Protein AF-A0A0F4GD85-F1 (afdb_monomer)

Foldseek 3Di:
DCVVCVNVPFFAAPPPPNGAALQGFSVRDDLVLLLVLLVVCQPPPPPLPRHPVQSVVQVVVHSNSSSVSQSPPVSSVCSVVCQCVPQDDVVLVVLVVVLDPVSVQCCVCVRVNHHDDPVNVVVSVVVVVVVPD

Structure (mmCIF, N/CA/C/O backbone):
data_AF-A0A0F4GD85-F1
#
_entry.id   AF-A0A0F4GD85-F1
#
loop_
_atom_site.group_PDB
_atom_site.id
_atom_site.type_symbol
_atom_site.label_atom_id
_atom_site.label_alt_id
_atom_site.label_comp_id
_atom_site.label_asym_id
_atom_site.label_entity_id
_atom_site.label_seq_id
_atom_site.pdbx_PDB_ins_code
_atom_site.Cartn_x
_atom_site.Cartn_y
_atom_site.Cartn_z
_atom_site.occupancy
_atom_site.B_iso_or_equiv
_atom_site.auth_seq_id
_atom_site.auth_comp_id
_atom_site.auth_asym_id
_atom_site.auth_atom_id
_atom_site.pdbx_PDB_model_num
ATOM 1 N N . MET A 1 1 ? -7.237 2.244 3.887 1.00 89.12 1 MET A N 1
ATOM 2 C CA . MET A 1 1 ? -6.825 2.924 2.635 1.00 89.12 1 MET A CA 1
ATOM 3 C C . MET A 1 1 ? -7.413 4.331 2.484 1.00 89.12 1 MET A C 1
ATOM 5 O O . MET A 1 1 ? -6.661 5.220 2.110 1.00 89.12 1 MET A O 1
ATOM 9 N N . LEU A 1 2 ? -8.690 4.578 2.828 1.00 91.31 2 LEU A N 1
ATOM 10 C CA . LEU A 1 2 ? -9.293 5.930 2.810 1.00 91.31 2 LEU A CA 1
ATOM 11 C C . LEU A 1 2 ? -8.464 6.978 3.569 1.00 91.31 2 LEU A C 1
ATOM 13 O O . LEU A 1 2 ? -8.031 7.956 2.970 1.00 91.31 2 LEU A O 1
ATOM 17 N N . PHE A 1 3 ? -8.182 6.721 4.852 1.00 92.00 3 PHE A N 1
ATOM 18 C CA . PHE A 1 3 ? -7.415 7.640 5.700 1.00 92.00 3 PHE A CA 1
ATOM 19 C C . PHE A 1 3 ? -6.041 7.973 5.100 1.00 92.00 3 PHE A C 1
ATOM 21 O O . PHE A 1 3 ? -5.716 9.137 4.890 1.00 92.00 3 PHE A O 1
ATOM 28 N N . GLU A 1 4 ? -5.268 6.946 4.738 1.00 90.19 4 GLU A N 1
ATOM 29 C CA . GLU A 1 4 ? -3.891 7.136 4.265 1.00 90.19 4 GLU A CA 1
ATOM 30 C C . GLU A 1 4 ? -3.810 7.909 2.941 1.00 90.19 4 GLU A C 1
ATOM 32 O O . GLU A 1 4 ? -2.878 8.674 2.720 1.00 90.19 4 GLU A O 1
ATOM 37 N N . SER A 1 5 ? -4.799 7.749 2.060 1.00 90.44 5 SER A N 1
ATOM 38 C CA . SER A 1 5 ? -4.836 8.412 0.749 1.00 90.44 5 SER A CA 1
ATOM 39 C C . SER A 1 5 ? -5.525 9.781 0.756 1.00 90.44 5 SER A C 1
ATOM 41 O O . SER A 1 5 ? -5.701 10.379 -0.311 1.00 90.44 5 SER A O 1
ATOM 43 N N . GLY A 1 6 ? -5.920 10.283 1.932 1.00 91.12 6 GLY A N 1
ATOM 44 C CA . GLY A 1 6 ? -6.690 11.519 2.064 1.00 91.12 6 GLY A CA 1
ATOM 45 C C . GLY A 1 6 ? -8.022 11.426 1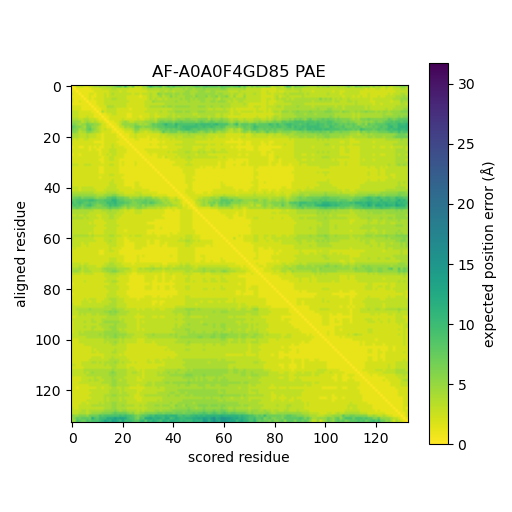.326 1.00 91.12 6 GLY A C 1
ATOM 46 O O . GLY A 1 6 ? -8.279 12.225 0.429 1.00 91.12 6 GLY A O 1
ATOM 47 N N . ASP A 1 7 ? -8.817 10.404 1.645 1.00 91.50 7 ASP A N 1
ATOM 48 C CA . ASP A 1 7 ? -10.098 10.100 0.997 1.00 91.50 7 ASP A CA 1
ATOM 49 C C . ASP A 1 7 ? -9.954 9.876 -0.518 1.00 91.50 7 ASP A C 1
ATOM 51 O O . ASP A 1 7 ? -10.704 10.410 -1.333 1.00 91.50 7 ASP A O 1
ATOM 55 N N . PHE A 1 8 ? -8.931 9.103 -0.906 1.00 92.19 8 PHE A N 1
ATOM 56 C CA . PHE A 1 8 ? -8.549 8.817 -2.297 1.00 92.19 8 PHE A CA 1
ATOM 57 C C . PHE A 1 8 ? -8.153 10.030 -3.144 1.00 92.19 8 PHE A C 1
ATOM 59 O O . PHE A 1 8 ? -7.896 9.882 -4.345 1.00 92.19 8 PHE A O 1
ATOM 66 N N . LYS A 1 9 ? -8.011 11.210 -2.535 1.00 91.38 9 LYS A N 1
ATOM 67 C CA . LYS A 1 9 ? -7.507 12.407 -3.211 1.00 91.38 9 LYS A CA 1
ATOM 68 C C . LYS A 1 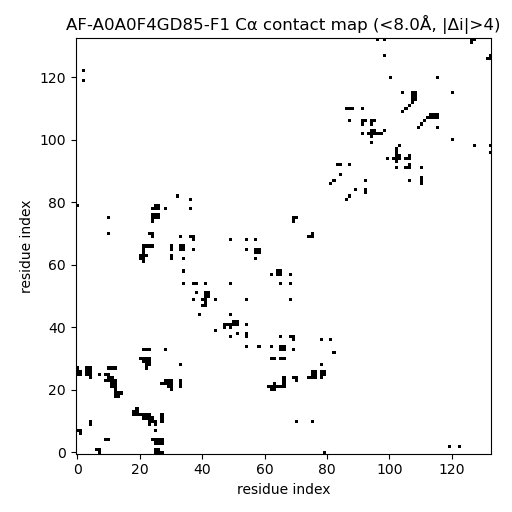9 ? -6.105 12.194 -3.776 1.00 91.38 9 LYS A C 1
ATOM 70 O O . LYS A 1 9 ? -5.783 12.737 -4.831 1.00 91.38 9 LYS A O 1
ATOM 75 N N . TYR A 1 10 ? -5.279 11.401 -3.094 1.00 91.56 10 TYR A N 1
ATOM 76 C CA . TYR A 1 10 ? -3.899 11.151 -3.488 1.00 91.56 10 TYR A CA 1
ATOM 77 C C . TYR A 1 10 ? -3.648 9.678 -3.810 1.00 91.56 10 TYR A C 1
ATOM 79 O O . TYR A 1 10 ? -4.240 8.766 -3.236 1.00 91.56 10 TYR A O 1
ATOM 87 N N . ASN A 1 11 ? -2.738 9.461 -4.756 1.00 92.12 11 ASN A N 1
ATOM 88 C CA . ASN A 1 11 ? -2.267 8.138 -5.176 1.00 92.12 11 ASN A CA 1
ATOM 89 C C . ASN A 1 11 ? -0.732 8.002 -5.095 1.00 92.12 11 ASN A C 1
ATOM 91 O O . ASN A 1 11 ? -0.142 6.987 -5.445 1.00 92.12 11 ASN A O 1
ATOM 95 N N . ARG A 1 12 ? -0.079 9.061 -4.623 1.00 94.94 12 ARG A N 1
ATOM 96 C CA . ARG A 1 12 ? 1.345 9.149 -4.321 1.00 94.94 12 ARG A CA 1
ATOM 97 C C . ARG A 1 12 ? 1.503 9.985 -3.059 1.00 94.94 12 ARG A C 1
ATOM 99 O O . ARG A 1 12 ? 0.671 10.858 -2.800 1.00 94.94 12 ARG A O 1
ATOM 106 N N . ASN A 1 13 ? 2.542 9.725 -2.280 1.00 94.25 13 ASN A N 1
ATOM 107 C CA . ASN A 1 13 ? 2.778 10.494 -1.071 1.00 94.25 13 ASN A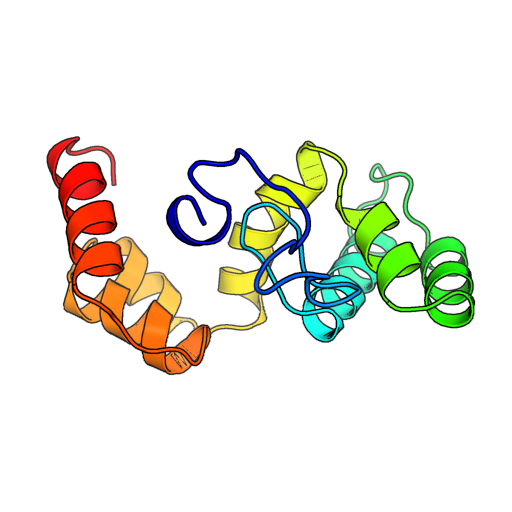 CA 1
ATOM 108 C C . ASN A 1 13 ? 3.321 11.897 -1.409 1.00 94.25 13 ASN A C 1
ATOM 110 O O . ASN A 1 13 ? 4.341 12.024 -2.080 1.00 94.25 13 ASN A O 1
ATOM 114 N N . HIS A 1 14 ? 2.667 12.933 -0.879 1.00 89.69 14 HIS A N 1
ATOM 115 C CA . HIS A 1 14 ? 3.086 14.337 -0.953 1.00 89.69 14 HIS A CA 1
ATOM 116 C C . HIS A 1 14 ? 3.510 14.933 0.407 1.00 89.69 14 HIS A C 1
ATOM 118 O O . HIS A 1 14 ? 3.955 16.080 0.453 1.00 89.69 14 HIS A O 1
ATOM 124 N N . PHE A 1 15 ? 3.360 14.189 1.511 1.00 87.12 15 PHE A N 1
ATOM 125 C CA . PHE A 1 15 ? 3.458 14.696 2.880 1.00 87.12 15 PHE A CA 1
ATOM 126 C C . PHE A 1 15 ? 4.424 13.905 3.793 1.00 87.12 15 PHE A C 1
ATOM 128 O O . PHE A 1 15 ? 4.468 12.671 3.751 1.00 87.12 15 PHE A O 1
ATOM 135 N N . PRO A 1 16 ? 5.161 14.610 4.678 1.00 87.25 16 PRO A N 1
ATOM 136 C CA . PRO A 1 16 ? 5.434 16.054 4.605 1.00 87.25 16 PRO A CA 1
ATOM 137 C C . PRO A 1 16 ? 6.147 16.390 3.284 1.00 87.25 16 PRO A C 1
ATOM 139 O O . PRO A 1 16 ? 6.809 15.520 2.724 1.00 87.25 16 PRO A O 1
ATOM 142 N N . ALA A 1 17 ? 5.997 17.614 2.767 1.00 86.56 17 ALA A N 1
ATOM 143 C CA . ALA A 1 17 ? 6.614 17.999 1.493 1.00 86.56 17 ALA A CA 1
ATOM 144 C C . ALA A 1 17 ? 8.136 17.722 1.514 1.00 86.56 17 ALA A C 1
ATOM 146 O O . ALA A 1 17 ? 8.782 18.057 2.510 1.00 86.56 17 ALA A O 1
ATOM 147 N N . PRO A 1 18 ? 8.725 17.117 0.461 1.00 87.62 18 PRO A N 1
ATOM 148 C CA . PRO A 1 18 ? 8.152 16.820 -0.861 1.00 87.62 18 PRO A CA 1
ATOM 149 C C . PRO A 1 18 ? 7.426 15.459 -0.986 1.00 87.62 18 PRO A C 1
ATOM 151 O O . PRO A 1 18 ? 7.084 15.052 -2.093 1.00 87.62 18 PRO A O 1
ATOM 154 N N . GLY A 1 19 ? 7.191 14.751 0.118 1.00 91.06 19 GLY A N 1
ATOM 155 C CA . GLY A 1 19 ? 6.684 13.380 0.152 1.00 91.06 19 GLY A CA 1
ATOM 156 C C . GLY A 1 19 ? 7.807 12.347 0.221 1.00 91.06 19 GLY A C 1
ATOM 157 O O . GLY A 1 19 ? 8.979 12.677 0.414 1.00 91.06 19 GLY A O 1
ATOM 158 N N . ARG A 1 20 ?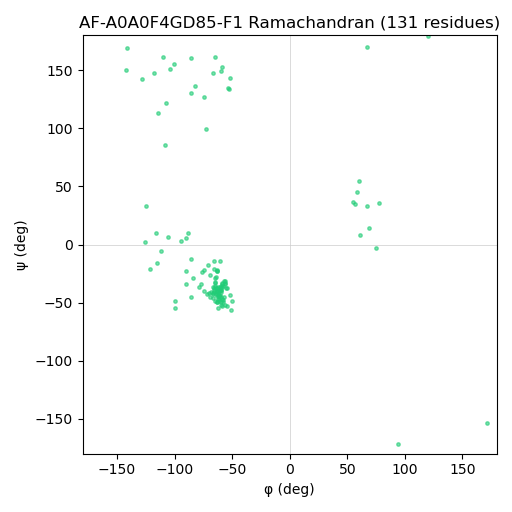 7.447 11.068 0.080 1.00 93.88 20 ARG A N 1
ATOM 159 C CA . ARG A 1 20 ? 8.402 9.950 0.060 1.00 93.88 20 ARG A CA 1
ATOM 160 C C . ARG A 1 20 ? 8.389 9.291 -1.322 1.00 93.88 20 ARG A C 1
ATOM 162 O O . ARG A 1 20 ? 7.366 8.706 -1.682 1.00 93.88 20 ARG A O 1
ATOM 169 N N . PRO A 1 21 ? 9.486 9.371 -2.098 1.00 93.56 21 PRO A N 1
ATOM 170 C CA . PRO A 1 21 ? 9.562 8.750 -3.417 1.00 93.56 21 PRO A CA 1
ATOM 171 C C . PRO A 1 21 ? 9.198 7.265 -3.383 1.00 93.56 21 PRO A C 1
ATOM 173 O O . PRO A 1 21 ? 9.648 6.522 -2.513 1.00 93.56 21 PRO A O 1
ATOM 176 N N . GLY A 1 22 ? 8.360 6.845 -4.329 1.00 96.19 22 GLY A N 1
ATOM 177 C CA . GLY A 1 22 ? 7.888 5.467 -4.432 1.00 96.19 22 GLY A CA 1
ATOM 178 C C . GLY A 1 22 ? 6.831 5.057 -3.406 1.00 96.19 22 GLY A C 1
ATOM 179 O O . GLY A 1 22 ? 6.344 3.938 -3.497 1.00 96.19 22 GLY A O 1
ATOM 180 N N . GLN A 1 23 ? 6.433 5.918 -2.460 1.00 97.25 23 GLN A N 1
ATOM 181 C CA . GLN A 1 23 ? 5.270 5.661 -1.608 1.00 97.25 23 GLN A CA 1
ATOM 182 C C . GLN A 1 23 ? 3.985 6.126 -2.304 1.00 97.25 23 GLN A C 1
ATOM 184 O O . GLN A 1 23 ? 3.906 7.264 -2.774 1.00 97.25 23 GLN A O 1
ATOM 189 N N . GLY A 1 24 ? 2.966 5.269 -2.357 1.00 96.75 24 GLY A N 1
ATOM 190 C CA . GLY A 1 24 ? 1.746 5.551 -3.114 1.00 96.75 24 GLY A CA 1
ATOM 191 C C . GLY A 1 24 ? 0.799 4.362 -3.211 1.00 96.75 24 GLY A C 1
ATOM 192 O O . GLY A 1 24 ? 0.815 3.497 -2.340 1.00 96.75 24 GLY A O 1
ATOM 193 N N . THR A 1 25 ? -0.013 4.331 -4.269 1.00 97.25 25 THR A N 1
ATOM 194 C CA . THR A 1 25 ? -1.232 3.509 -4.403 1.00 97.25 25 THR A CA 1
ATOM 195 C C . THR A 1 25 ? -2.339 3.943 -3.429 1.00 97.25 25 THR A C 1
ATOM 197 O O . THR A 1 25 ? -2.110 4.763 -2.534 1.00 97.25 25 THR A O 1
ATOM 200 N N . ARG A 1 26 ? -3.571 3.436 -3.564 1.00 95.62 26 ARG A N 1
ATOM 201 C CA . ARG A 1 26 ? -4.685 3.887 -2.713 1.00 95.62 26 ARG A CA 1
ATOM 202 C C . ARG A 1 26 ? -4.501 3.517 -1.242 1.00 95.62 26 ARG A C 1
ATOM 204 O O . ARG A 1 26 ? -5.125 4.150 -0.395 1.00 95.62 26 ARG A O 1
ATOM 211 N N . ASN A 1 27 ? -3.673 2.528 -0.907 1.00 94.88 27 ASN A N 1
ATOM 212 C CA . ASN A 1 27 ? -3.337 2.211 0.485 1.00 94.88 27 ASN A CA 1
ATOM 213 C C . ASN A 1 27 ? -2.040 2.880 0.988 1.00 94.88 27 ASN A C 1
ATOM 215 O O . ASN A 1 27 ? -1.680 2.640 2.136 1.00 94.88 27 ASN A O 1
ATOM 219 N N . MET A 1 28 ? -1.372 3.720 0.181 1.00 96.19 28 MET A N 1
ATOM 220 C CA . MET A 1 28 ? -0.115 4.411 0.528 1.00 96.19 28 MET A CA 1
ATOM 221 C C . MET A 1 28 ? 1.026 3.492 0.988 1.00 96.19 28 MET A C 1
ATOM 223 O O . MET A 1 28 ? 1.838 3.853 1.851 1.00 96.19 28 MET A O 1
ATOM 227 N N . GLN A 1 29 ? 1.125 2.316 0.374 1.00 96.19 29 GLN A N 1
ATOM 228 C CA . GLN A 1 29 ? 2.249 1.402 0.537 1.00 96.19 29 GLN A CA 1
ATOM 229 C C . GLN A 1 29 ? 3.603 2.063 0.310 1.00 96.19 29 GLN A C 1
ATOM 231 O O . GLN A 1 29 ? 3.770 2.908 -0.573 1.00 96.19 29 GLN A O 1
ATOM 236 N N . SER A 1 30 ? 4.585 1.631 1.105 1.00 96.19 30 SER A N 1
ATOM 237 C CA . SER A 1 30 ? 5.984 2.020 0.944 1.00 96.19 30 SER A CA 1
ATOM 238 C C . SER A 1 30 ? 6.566 1.505 -0.379 1.00 96.19 30 SER A C 1
ATOM 240 O O . SER A 1 30 ? 6.062 0.550 -0.971 1.00 96.19 30 SER A O 1
ATOM 242 N N . ALA A 1 31 ? 7.674 2.111 -0.814 1.00 97.50 31 ALA A N 1
ATOM 243 C CA . ALA A 1 31 ? 8.358 1.746 -2.055 1.00 97.50 31 ALA A CA 1
ATOM 244 C C . ALA A 1 31 ? 8.674 0.245 -2.164 1.00 97.50 31 ALA A C 1
ATOM 246 O O . ALA A 1 31 ? 8.415 -0.356 -3.201 1.00 97.50 31 ALA A O 1
ATOM 247 N N . GLY A 1 32 ? 9.158 -0.376 -1.083 1.00 97.75 32 GLY A N 1
ATOM 248 C CA . GLY A 1 32 ? 9.484 -1.805 -1.088 1.00 97.75 32 GLY A CA 1
ATOM 249 C C . GLY A 1 32 ? 8.263 -2.709 -1.289 1.00 97.75 32 GLY A C 1
ATOM 250 O O . GLY A 1 32 ? 8.372 -3.761 -1.911 1.00 97.75 32 GLY A O 1
ATOM 251 N N . PHE A 1 33 ? 7.081 -2.305 -0.810 1.00 98.12 33 PHE A N 1
ATOM 252 C CA . PHE A 1 33 ? 5.850 -3.051 -1.080 1.00 98.12 33 PHE A CA 1
ATOM 253 C C . PHE A 1 33 ? 5.325 -2.809 -2.495 1.00 98.12 33 PHE A C 1
ATOM 255 O O . PHE A 1 33 ? 4.816 -3.747 -3.099 1.00 98.12 33 PHE A O 1
ATOM 262 N N . ASN A 1 34 ? 5.502 -1.607 -3.049 1.00 98.44 34 ASN A N 1
ATOM 263 C CA . ASN A 1 34 ? 5.162 -1.339 -4.449 1.00 98.44 34 ASN A CA 1
ATOM 264 C C . ASN A 1 34 ? 6.041 -2.145 -5.414 1.00 98.44 34 ASN A C 1
ATOM 266 O O . ASN A 1 34 ? 5.533 -2.637 -6.415 1.00 98.44 34 ASN A O 1
ATOM 270 N N . GLU A 1 35 ? 7.317 -2.356 -5.084 1.00 98.44 35 GLU A N 1
ATOM 271 C CA . GLU A 1 35 ? 8.206 -3.244 -5.841 1.00 98.44 35 GLU A CA 1
ATOM 272 C C . GLU A 1 35 ? 7.717 -4.696 -5.821 1.00 98.44 35 GLU A C 1
ATOM 274 O O . GLU A 1 35 ? 7.434 -5.257 -6.878 1.00 98.44 35 GLU A O 1
ATOM 279 N N . LYS A 1 36 ? 7.500 -5.268 -4.628 1.00 98.50 36 LYS A N 1
ATOM 280 C CA . LYS A 1 36 ? 6.934 -6.621 -4.476 1.00 98.50 36 LYS A CA 1
ATOM 281 C C . LYS A 1 36 ? 5.593 -6.781 -5.200 1.00 98.50 36 LYS A C 1
ATOM 283 O O . LYS A 1 36 ? 5.301 -7.842 -5.751 1.00 98.50 36 LYS A O 1
ATOM 288 N N . TYR A 1 37 ? 4.755 -5.744 -5.186 1.00 98.31 37 TYR A N 1
ATOM 289 C CA . TYR A 1 37 ? 3.463 -5.778 -5.859 1.00 98.31 37 TYR A CA 1
ATOM 290 C C . TYR A 1 37 ? 3.606 -5.735 -7.383 1.00 98.31 37 TYR A C 1
ATOM 292 O O . TYR A 1 37 ? 2.945 -6.507 -8.078 1.00 98.31 37 TYR A O 1
ATOM 300 N N . ALA A 1 38 ? 4.496 -4.889 -7.907 1.00 98.06 38 ALA A N 1
ATOM 301 C CA . ALA A 1 38 ? 4.802 -4.833 -9.333 1.00 98.06 38 ALA A CA 1
ATOM 302 C C . ALA A 1 38 ? 5.356 -6.177 -9.836 1.00 98.06 38 ALA A C 1
ATOM 304 O O . ALA A 1 38 ? 4.897 -6.685 -10.859 1.00 98.06 38 ALA A O 1
ATOM 305 N N . GLU A 1 39 ? 6.266 -6.801 -9.080 1.00 98.06 39 GLU A N 1
ATOM 306 C CA . GLU A 1 39 ? 6.770 -8.151 -9.358 1.00 98.06 39 GLU A CA 1
ATOM 307 C C . GLU A 1 39 ? 5.640 -9.182 -9.388 1.00 98.06 39 GLU A C 1
ATOM 309 O O . GLU A 1 39 ? 5.510 -9.926 -10.363 1.00 98.06 39 GLU A O 1
ATOM 314 N N . TYR A 1 40 ? 4.780 -9.192 -8.363 1.00 97.88 40 TYR A N 1
ATOM 315 C CA . TYR A 1 40 ? 3.622 -10.081 -8.298 1.00 97.88 40 TYR A CA 1
ATOM 316 C C . TYR A 1 40 ? 2.738 -9.938 -9.541 1.00 97.88 40 TYR A C 1
ATOM 318 O O . TYR A 1 40 ? 2.476 -10.932 -10.223 1.00 97.88 40 TYR A O 1
ATOM 326 N N . LEU A 1 41 ? 2.327 -8.713 -9.886 1.00 97.12 41 LEU A N 1
ATOM 327 C CA . LEU A 1 41 ? 1.495 -8.454 -11.063 1.00 97.12 41 LEU A CA 1
ATOM 328 C C . LEU A 1 41 ? 2.183 -8.893 -12.357 1.00 97.12 41 LEU A C 1
ATOM 330 O O . LEU A 1 41 ? 1.527 -9.483 -13.213 1.00 97.12 41 LEU A O 1
ATOM 334 N N . SER A 1 42 ? 3.495 -8.681 -12.473 1.00 97.00 42 SER A N 1
ATOM 335 C CA . SER A 1 42 ? 4.256 -9.053 -13.668 1.00 97.00 42 SER A CA 1
ATOM 336 C C . SER A 1 42 ? 4.279 -10.558 -13.955 1.00 97.00 42 SER A C 1
ATOM 338 O O . SER A 1 42 ? 4.475 -10.972 -15.098 1.00 97.00 42 SER A O 1
ATOM 340 N N . ILE A 1 43 ? 4.056 -11.377 -12.924 1.00 95.94 43 ILE A N 1
ATOM 341 C CA . ILE A 1 43 ? 4.071 -12.839 -13.008 1.00 95.94 43 ILE A CA 1
ATOM 342 C C . ILE A 1 43 ? 2.646 -13.387 -13.099 1.00 95.94 43 ILE A C 1
ATOM 344 O O . ILE A 1 43 ? 2.354 -14.236 -13.940 1.00 95.94 43 ILE A O 1
ATOM 348 N N . VAL A 1 44 ? 1.749 -12.931 -12.221 1.00 94.12 44 VAL A N 1
ATOM 349 C CA . VAL A 1 44 ? 0.427 -13.556 -12.052 1.00 94.12 44 VAL A CA 1
ATOM 350 C 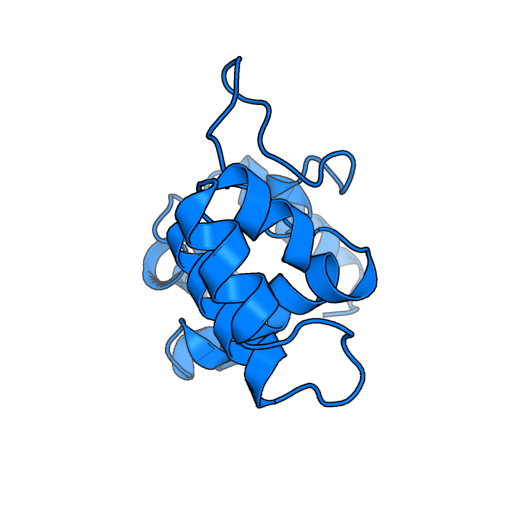C . VAL A 1 44 ? -0.643 -12.965 -12.960 1.00 94.12 44 VAL A C 1
ATOM 352 O O . VAL A 1 44 ? -1.652 -13.614 -13.239 1.00 94.12 44 VAL A O 1
ATOM 355 N N . CYS A 1 45 ? -0.453 -11.732 -13.425 1.00 89.94 45 CYS A N 1
ATOM 356 C CA . CYS A 1 45 ? -1.483 -10.994 -14.126 1.00 89.94 45 CYS A CA 1
ATOM 357 C C . CYS A 1 45 ? -1.154 -10.877 -15.612 1.00 89.94 45 CYS A C 1
ATOM 359 O O . CYS A 1 45 ? -0.652 -9.873 -16.112 1.00 89.94 45 CYS A O 1
ATOM 361 N N . THR A 1 46 ? -1.542 -11.910 -16.352 1.00 86.00 46 THR A N 1
ATOM 362 C CA . THR A 1 46 ? -1.294 -12.037 -17.797 1.00 86.00 46 THR A CA 1
ATOM 363 C C . THR A 1 46 ? -1.924 -10.933 -18.654 1.00 86.00 46 THR A C 1
ATOM 365 O O . THR A 1 46 ? -1.560 -10.781 -19.817 1.00 86.00 46 THR A O 1
ATOM 368 N N . LYS A 1 47 ? -2.860 -10.149 -18.101 1.00 86.31 47 LYS A N 1
ATOM 369 C CA . LYS A 1 47 ? -3.539 -9.032 -18.780 1.00 86.31 47 LYS A CA 1
ATOM 370 C C . LYS A 1 47 ? -3.250 -7.662 -18.156 1.00 86.31 47 LYS A C 1
ATOM 372 O O . LYS A 1 47 ? -3.907 -6.694 -18.520 1.00 86.31 47 LYS A O 1
ATOM 377 N N . CYS A 1 48 ? -2.290 -7.566 -17.232 1.00 86.44 48 CYS A N 1
ATOM 378 C CA . CYS A 1 48 ? -1.968 -6.305 -16.559 1.00 86.44 48 CYS A CA 1
ATOM 379 C C . CYS A 1 48 ? -1.205 -5.309 -17.434 1.00 86.44 48 CYS A C 1
ATOM 381 O O . CYS A 1 48 ? -1.192 -4.122 -17.121 1.00 86.44 48 CYS A O 1
ATOM 383 N N . GLY A 1 49 ? -0.530 -5.784 -18.486 1.00 89.19 49 GLY A N 1
ATOM 384 C CA . GLY A 1 49 ? 0.399 -4.955 -19.257 1.00 89.19 49 GLY A CA 1
ATOM 385 C C . GLY A 1 49 ? 1.672 -4.579 -18.488 1.00 89.19 49 GLY A C 1
ATOM 386 O O . GLY A 1 49 ? 2.383 -3.684 -18.920 1.00 89.19 49 GLY A O 1
ATOM 387 N N . ILE A 1 50 ? 1.948 -5.252 -17.366 1.00 94.44 50 ILE A N 1
ATOM 388 C CA . ILE A 1 50 ? 3.196 -5.148 -16.606 1.00 94.44 50 ILE A CA 1
ATOM 389 C C . ILE A 1 50 ? 3.953 -6.448 -16.852 1.00 94.44 50 ILE A C 1
ATOM 391 O O . ILE A 1 50 ? 3.418 -7.522 -16.579 1.00 94.44 50 ILE A O 1
ATOM 395 N N . THR A 1 51 ? 5.169 -6.370 -17.380 1.00 96.69 51 THR A N 1
ATOM 396 C CA . THR A 1 51 ? 6.034 -7.536 -17.602 1.00 96.69 51 THR A CA 1
ATOM 397 C C . THR A 1 51 ? 7.231 -7.520 -16.651 1.00 96.69 51 THR A C 1
ATOM 399 O O . THR A 1 51 ? 7.584 -6.459 -16.131 1.00 96.69 51 THR A O 1
ATOM 402 N N . PRO A 1 52 ? 7.913 -8.661 -16.431 1.00 97.50 52 PRO A N 1
ATOM 403 C CA . PRO A 1 52 ? 9.133 -8.677 -15.625 1.00 97.50 52 PRO A CA 1
ATOM 404 C C . PRO A 1 52 ? 10.210 -7.716 -16.154 1.00 97.50 52 PRO A C 1
ATOM 406 O O . PRO A 1 52 ? 10.931 -7.106 -15.373 1.00 97.50 52 PRO A O 1
ATOM 409 N N . ALA A 1 53 ? 10.284 -7.519 -17.476 1.00 97.69 53 ALA A N 1
ATOM 410 C CA . ALA A 1 53 ? 11.211 -6.568 -18.085 1.00 97.69 53 ALA A CA 1
ATOM 411 C C . ALA A 1 53 ? 10.873 -5.106 -17.738 1.00 97.69 53 ALA A C 1
ATOM 413 O O . ALA A 1 53 ? 11.786 -4.309 -17.517 1.00 97.69 53 ALA A O 1
ATOM 414 N N . ASP A 1 54 ? 9.584 -4.757 -17.647 1.00 97.69 54 ASP A N 1
ATOM 415 C CA . ASP A 1 54 ? 9.149 -3.417 -17.230 1.00 97.69 54 ASP A CA 1
ATOM 416 C C . ASP A 1 54 ? 9.517 -3.146 -15.770 1.00 97.69 54 ASP A C 1
ATOM 418 O O . ASP A 1 54 ? 9.987 -2.056 -15.444 1.00 97.69 54 ASP A O 1
ATOM 422 N N . VAL A 1 55 ? 9.352 -4.150 -14.901 1.00 98.06 55 VAL A N 1
ATOM 423 C CA . VAL A 1 55 ? 9.721 -4.061 -13.482 1.00 98.06 55 VAL A CA 1
ATOM 424 C C . VAL A 1 55 ? 11.226 -3.847 -13.324 1.00 98.06 55 VAL A C 1
ATOM 426 O O . VAL A 1 55 ? 11.634 -2.915 -12.634 1.00 98.06 55 VAL A O 1
ATOM 429 N N . GLU A 1 56 ? 12.058 -4.646 -13.995 1.00 98.31 56 GLU A N 1
ATOM 430 C CA . GLU A 1 56 ? 13.519 -4.502 -13.922 1.00 98.31 56 GLU A CA 1
ATOM 431 C C . GLU A 1 56 ? 13.999 -3.154 -14.471 1.00 98.31 56 GLU A C 1
ATOM 433 O O . GLU A 1 56 ? 14.854 -2.499 -13.868 1.00 98.31 56 GLU A O 1
ATOM 438 N N . LYS A 1 57 ? 13.397 -2.679 -15.568 1.00 98.38 57 LYS A N 1
ATOM 439 C CA . LYS A 1 57 ? 13.659 -1.333 -16.086 1.00 98.38 57 LYS A CA 1
ATOM 440 C C . LYS A 1 57 ? 13.304 -0.261 -15.049 1.00 98.38 57 LYS A C 1
ATOM 442 O O . LYS A 1 57 ? 14.131 0.601 -14.758 1.00 98.38 57 LYS A O 1
ATOM 447 N N . ALA A 1 58 ? 12.108 -0.329 -14.467 1.00 98.25 58 ALA A N 1
ATOM 448 C CA . ALA A 1 58 ? 11.641 0.644 -13.485 1.00 98.25 58 ALA A CA 1
ATOM 449 C C . ALA A 1 58 ? 12.497 0.650 -12.208 1.00 98.25 58 ALA A C 1
ATOM 451 O O . ALA A 1 58 ? 12.788 1.718 -11.675 1.00 98.25 58 ALA A O 1
ATOM 452 N N . LYS A 1 59 ? 12.972 -0.512 -11.740 1.00 97.94 59 LYS A N 1
ATOM 453 C CA . LYS A 1 59 ? 13.927 -0.599 -10.620 1.00 97.94 59 LYS A CA 1
ATOM 454 C C . LYS A 1 59 ? 15.228 0.149 -10.914 1.00 97.94 59 LYS A C 1
ATOM 456 O O . LYS A 1 59 ? 15.736 0.843 -10.036 1.00 97.94 59 LY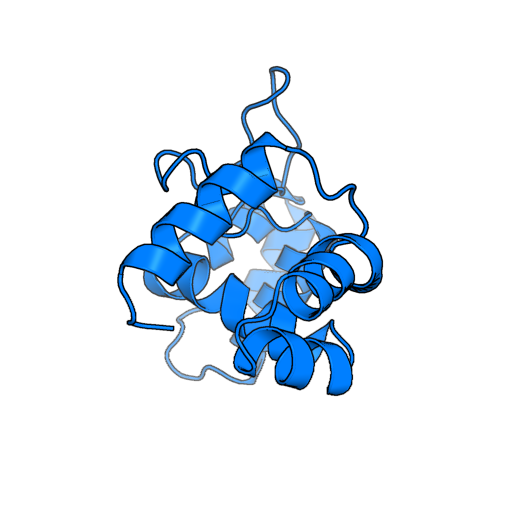S A O 1
ATOM 461 N N . GLY A 1 60 ? 15.739 0.048 -12.145 1.00 97.56 60 GLY A N 1
ATOM 462 C CA . GLY A 1 60 ? 16.922 0.789 -12.594 1.00 97.56 60 GLY A CA 1
ATOM 463 C C . GLY A 1 60 ? 16.721 2.309 -12.645 1.00 97.56 60 GLY A C 1
ATOM 464 O O . GLY A 1 60 ? 17.673 3.060 -12.441 1.00 97.56 60 GLY A O 1
ATOM 465 N N . GLU A 1 61 ? 15.490 2.768 -12.881 1.00 98.00 61 GLU A N 1
ATOM 466 C CA . GLU A 1 61 ? 15.111 4.191 -12.886 1.00 98.00 61 GLU A CA 1
ATOM 467 C C . GLU A 1 61 ? 14.811 4.733 -11.475 1.00 98.00 61 GLU A C 1
ATOM 469 O O . GLU A 1 61 ? 15.021 5.915 -11.195 1.00 98.00 61 GLU A O 1
ATOM 474 N N . GLY A 1 62 ? 14.353 3.865 -10.570 1.00 97.69 62 GLY A N 1
ATOM 475 C CA . GLY A 1 62 ? 14.199 4.125 -9.143 1.00 97.69 62 GLY A CA 1
ATOM 476 C C . GLY A 1 62 ? 12.762 3.985 -8.613 1.00 97.69 62 GLY A C 1
ATOM 477 O O . GLY A 1 62 ? 11.817 3.735 -9.363 1.00 97.69 62 GLY A O 1
ATOM 478 N N . PRO A 1 63 ? 12.554 4.193 -7.296 1.00 97.19 63 PRO A N 1
ATOM 479 C CA . PRO A 1 63 ? 11.281 3.915 -6.618 1.00 97.19 63 PRO A CA 1
ATOM 480 C C . PRO A 1 63 ? 10.051 4.617 -7.202 1.00 97.19 63 PRO A C 1
ATOM 482 O O . PRO A 1 63 ? 8.941 4.093 -7.132 1.00 97.19 63 PRO A O 1
ATOM 485 N N . ALA A 1 64 ? 10.225 5.815 -7.765 1.00 96.75 64 ALA A N 1
ATOM 486 C CA . ALA A 1 64 ? 9.131 6.542 -8.399 1.00 96.75 64 ALA A CA 1
ATOM 487 C C . ALA A 1 64 ? 8.659 5.851 -9.688 1.00 96.75 64 ALA A C 1
ATOM 489 O O . ALA A 1 64 ? 7.456 5.744 -9.895 1.00 96.75 64 ALA A O 1
ATOM 490 N N . ALA A 1 65 ? 9.578 5.330 -10.508 1.00 97.75 65 ALA A N 1
ATOM 491 C CA . ALA A 1 65 ? 9.229 4.601 -11.727 1.00 97.75 65 ALA A CA 1
ATOM 492 C C . ALA A 1 65 ? 8.494 3.291 -11.405 1.00 97.75 65 ALA A C 1
ATOM 494 O O . ALA A 1 65 ? 7.502 2.961 -12.051 1.00 97.75 65 ALA A O 1
ATOM 495 N N . VAL A 1 66 ? 8.913 2.588 -10.346 1.00 98.25 66 VAL A N 1
ATOM 496 C CA . VAL A 1 66 ? 8.205 1.396 -9.847 1.00 98.25 66 VAL A CA 1
ATOM 497 C C . VAL A 1 66 ? 6.781 1.744 -9.404 1.00 98.25 66 VAL A C 1
ATOM 499 O O . VAL A 1 66 ? 5.836 1.042 -9.756 1.00 98.25 66 VAL A O 1
ATOM 502 N N . LEU A 1 67 ? 6.602 2.850 -8.673 1.00 98.06 67 LEU A N 1
ATOM 503 C CA . LEU A 1 67 ? 5.273 3.310 -8.269 1.00 98.06 67 LEU A CA 1
ATOM 504 C C . LEU A 1 67 ? 4.375 3.614 -9.478 1.00 98.06 67 LEU A C 1
ATOM 506 O O . LEU A 1 67 ? 3.189 3.289 -9.434 1.00 98.06 67 LEU A O 1
ATOM 510 N N . GLU A 1 68 ? 4.897 4.207 -10.554 1.00 97.19 68 GLU A N 1
ATOM 511 C CA . GLU A 1 68 ? 4.095 4.511 -11.750 1.00 97.19 68 GLU A CA 1
ATOM 512 C C . GLU A 1 68 ? 3.494 3.242 -12.386 1.00 97.19 68 GLU A C 1
ATOM 514 O O . GLU A 1 68 ? 2.327 3.270 -12.780 1.00 97.19 68 GLU A O 1
ATOM 519 N N . LEU A 1 69 ? 4.206 2.103 -12.382 1.00 96.94 69 LEU A N 1
ATOM 520 C CA . LEU A 1 69 ? 3.684 0.824 -12.902 1.00 96.94 69 LEU A CA 1
ATOM 521 C C . LEU A 1 69 ? 2.394 0.374 -12.197 1.00 96.94 69 LEU A C 1
ATOM 523 O O . LEU A 1 69 ? 1.498 -0.188 -12.824 1.00 96.94 69 LEU A O 1
ATOM 527 N N . VAL A 1 70 ? 2.287 0.636 -10.893 1.00 96.88 70 VAL A N 1
ATOM 528 C CA . VAL A 1 70 ? 1.165 0.194 -10.046 1.00 96.88 70 VAL A CA 1
ATOM 529 C C . VAL A 1 70 ? 0.200 1.326 -9.680 1.00 96.88 70 VAL A C 1
ATOM 531 O O . VAL A 1 70 ? -0.728 1.127 -8.898 1.00 96.88 70 VAL A O 1
ATOM 534 N N . SER A 1 71 ? 0.384 2.520 -10.252 1.00 96.00 71 SER A N 1
ATOM 535 C CA . SER A 1 71 ? -0.431 3.701 -9.939 1.00 96.00 71 SER A CA 1
ATOM 536 C C . SER A 1 71 ? -1.729 3.799 -10.744 1.00 96.00 71 SER A C 1
ATOM 538 O O . SER A 1 71 ? -2.592 4.596 -10.381 1.00 96.00 71 SER A O 1
ATOM 540 N N . GLY A 1 72 ? -1.912 3.007 -11.805 1.00 92.69 72 GLY A N 1
ATOM 541 C CA . GLY A 1 72 ? -3.184 2.964 -12.541 1.00 92.69 72 GLY A CA 1
ATOM 542 C C . GLY A 1 72 ? -4.353 2.547 -11.639 1.00 92.69 72 GLY A C 1
ATOM 543 O O . GLY A 1 72 ? -4.149 1.781 -10.700 1.00 92.69 72 GLY A O 1
ATOM 544 N N . ASP A 1 73 ? -5.572 3.030 -11.910 1.00 89.94 73 ASP A N 1
ATOM 545 C CA . ASP A 1 73 ? -6.723 2.860 -11.002 1.00 89.94 73 ASP A CA 1
ATOM 546 C C . ASP A 1 73 ? -6.930 1.406 -10.559 1.00 89.94 73 ASP A C 1
ATOM 548 O O . ASP A 1 73 ? -7.023 1.130 -9.365 1.00 89.94 73 ASP A O 1
ATOM 552 N N . GLN A 1 74 ? -6.920 0.458 -11.498 1.00 89.44 74 GLN A N 1
ATOM 553 C CA . GLN A 1 74 ? -7.119 -0.958 -11.189 1.00 89.44 74 GLN A CA 1
ATOM 554 C C . GLN A 1 74 ? -6.087 -1.499 -10.183 1.00 89.44 74 GLN A C 1
ATOM 556 O O . GLN A 1 74 ? -6.457 -2.150 -9.203 1.00 89.44 74 GLN A O 1
ATOM 561 N N . TRP A 1 75 ? -4.802 -1.217 -10.401 1.00 93.69 75 TRP A N 1
ATOM 562 C CA . TRP A 1 75 ? -3.706 -1.752 -9.583 1.00 93.69 75 TRP A CA 1
ATOM 563 C C . TRP A 1 75 ? -3.572 -0.996 -8.271 1.00 93.69 75 TRP A C 1
ATOM 565 O O . TRP A 1 75 ? -3.387 -1.594 -7.217 1.00 93.69 75 TRP A O 1
ATOM 575 N N . SER A 1 76 ? -3.795 0.311 -8.307 1.00 96.00 76 SER A N 1
ATOM 576 C CA . SER A 1 76 ? -3.736 1.146 -7.122 1.00 96.00 76 SER A CA 1
ATOM 577 C C . SER A 1 76 ? -4.815 0.783 -6.092 1.00 96.00 76 SER A C 1
ATOM 579 O O . SER A 1 76 ? -4.538 0.801 -4.894 1.00 96.00 76 SER A O 1
ATOM 581 N N . PHE A 1 77 ? -6.031 0.419 -6.521 1.00 95.56 77 PHE A N 1
ATOM 582 C CA . PHE A 1 77 ? -7.050 -0.114 -5.607 1.00 95.56 77 PHE A CA 1
ATOM 583 C C . PHE A 1 77 ? -6.753 -1.559 -5.186 1.00 95.56 77 PHE A C 1
ATOM 585 O O . PHE A 1 77 ? -6.918 -1.904 -4.014 1.00 95.56 77 PHE A O 1
ATOM 592 N N . GLY A 1 78 ? -6.286 -2.396 -6.119 1.00 95.69 78 GLY A N 1
ATOM 593 C CA . GLY A 1 78 ? -5.951 -3.799 -5.855 1.00 95.69 78 GLY A CA 1
ATOM 594 C C . GLY A 1 78 ? -4.814 -3.995 -4.847 1.00 95.69 78 GLY A C 1
ATOM 595 O O . GLY A 1 78 ? -4.750 -5.034 -4.185 1.00 95.69 78 GLY A O 1
ATOM 596 N N . SER A 1 79 ? -3.958 -2.988 -4.677 1.00 97.06 79 SER A N 1
ATOM 597 C CA . SER A 1 79 ? -2.800 -3.025 -3.785 1.00 97.06 79 SER A CA 1
ATOM 598 C C . SER A 1 79 ? -3.174 -3.291 -2.319 1.00 97.06 79 SER A C 1
ATOM 600 O O . SER A 1 79 ? -2.452 -3.997 -1.613 1.00 97.06 79 SER A O 1
ATOM 602 N N . ALA A 1 80 ? -4.340 -2.808 -1.869 1.00 95.69 80 ALA A N 1
ATOM 603 C CA . ALA A 1 80 ? -4.853 -3.031 -0.516 1.00 95.69 80 ALA A CA 1
ATOM 604 C C . ALA A 1 80 ? -5.166 -4.506 -0.244 1.00 95.69 80 ALA A C 1
ATOM 606 O O . ALA A 1 80 ? -4.719 -5.056 0.761 1.00 95.69 80 ALA A O 1
ATOM 607 N N . ALA A 1 81 ? -5.895 -5.146 -1.160 1.00 95.56 81 ALA A N 1
ATOM 608 C CA . ALA A 1 81 ? -6.247 -6.557 -1.045 1.00 95.56 81 ALA A CA 1
ATOM 609 C C . ALA A 1 81 ? -5.005 -7.448 -1.160 1.00 95.56 81 ALA A C 1
ATOM 611 O O . ALA A 1 81 ? -4.836 -8.381 -0.377 1.00 95.56 81 ALA A O 1
ATOM 612 N N . TRP A 1 82 ? -4.101 -7.127 -2.092 1.00 97.38 82 TRP A N 1
ATOM 613 C CA . TRP A 1 82 ? -2.833 -7.840 -2.221 1.00 97.38 82 TRP A CA 1
ATOM 614 C C . TRP A 1 82 ? -1.991 -7.745 -0.945 1.00 97.38 82 TRP A C 1
ATOM 616 O O . TRP A 1 82 ? -1.479 -8.762 -0.482 1.00 97.38 82 TRP A O 1
ATOM 626 N N . PHE A 1 83 ? -1.874 -6.554 -0.350 1.00 97.94 83 PHE A N 1
ATOM 627 C CA . PHE A 1 83 ? -1.107 -6.362 0.880 1.00 97.94 83 PHE A CA 1
ATOM 628 C C . PHE A 1 83 ? -1.641 -7.228 2.013 1.00 97.94 83 PHE A C 1
ATOM 630 O O . PHE A 1 83 ? -0.885 -7.999 2.596 1.00 97.94 83 PHE A O 1
ATOM 637 N N . LEU A 1 84 ? -2.948 -7.138 2.273 1.00 97.12 84 LEU A N 1
ATOM 638 C CA . LEU A 1 84 ? -3.594 -7.886 3.345 1.00 97.12 84 LEU A CA 1
ATOM 639 C C . LEU A 1 84 ? -3.376 -9.393 3.181 1.00 97.12 84 LEU A C 1
ATOM 641 O O . LEU A 1 84 ? -2.994 -10.069 4.125 1.00 97.12 84 LEU A O 1
ATOM 645 N N . ARG A 1 85 ? -3.549 -9.902 1.959 1.00 96.62 85 ARG A N 1
ATOM 646 C CA . ARG A 1 85 ? -3.500 -11.338 1.665 1.00 96.62 85 ARG A CA 1
ATOM 647 C C . ARG A 1 85 ? -2.090 -11.930 1.642 1.00 96.62 85 ARG A C 1
ATOM 649 O O . ARG A 1 85 ? -1.942 -13.144 1.734 1.00 96.62 85 ARG A O 1
ATOM 656 N N . THR A 1 86 ? -1.066 -11.109 1.407 1.00 96.94 86 THR A N 1
ATOM 657 C CA . THR A 1 86 ? 0.296 -11.605 1.128 1.00 96.94 86 THR A CA 1
ATOM 658 C C . THR A 1 86 ? 1.356 -11.108 2.100 1.00 96.94 86 THR A C 1
ATOM 660 O O . THR A 1 86 ? 2.423 -11.711 2.172 1.00 96.94 86 THR A O 1
ATOM 663 N N . GLN A 1 87 ? 1.099 -10.003 2.802 1.00 96.94 87 GLN A N 1
ATOM 664 C CA . GLN A 1 87 ? 2.051 -9.383 3.724 1.00 96.94 87 GLN A CA 1
ATOM 665 C C . GLN A 1 87 ? 1.572 -9.414 5.182 1.00 96.94 87 GLN A C 1
ATOM 667 O O . GLN A 1 87 ? 2.398 -9.210 6.066 1.00 96.94 87 GLN A O 1
ATOM 672 N N . CYS A 1 88 ? 0.285 -9.676 5.439 1.00 97.06 88 CYS A N 1
ATOM 673 C CA . CYS A 1 88 ? -0.238 -9.880 6.790 1.00 97.06 88 CYS A CA 1
ATOM 674 C C . CYS A 1 88 ? -0.418 -11.369 7.103 1.00 97.06 88 CYS A C 1
ATOM 676 O O . CYS A 1 88 ? -0.636 -12.186 6.207 1.00 97.06 88 CYS A O 1
ATOM 678 N N . ASP A 1 89 ? -0.397 -1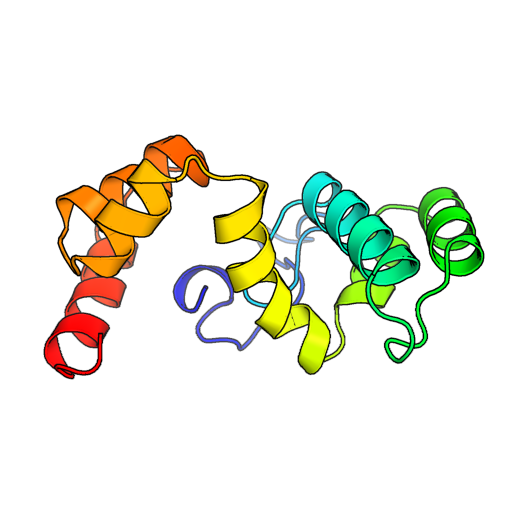1.706 8.392 1.00 96.06 89 ASP A N 1
ATOM 679 C CA . ASP A 1 89 ? -0.799 -13.029 8.866 1.00 96.06 89 ASP A CA 1
ATOM 680 C C . ASP A 1 89 ? -2.300 -13.263 8.645 1.00 96.06 89 ASP A C 1
ATOM 682 O O . ASP A 1 89 ? -3.112 -12.347 8.779 1.00 96.06 89 ASP A O 1
ATOM 686 N N . ALA A 1 90 ? -2.692 -14.515 8.389 1.00 95.38 90 ALA A N 1
ATOM 687 C CA . ALA A 1 90 ? -4.094 -14.878 8.150 1.00 95.38 90 ALA A CA 1
ATOM 688 C C . ALA A 1 90 ? -5.030 -14.463 9.305 1.00 95.38 90 ALA A C 1
ATOM 690 O O . ALA A 1 90 ? -6.150 -14.021 9.069 1.00 95.38 90 ALA A O 1
ATOM 691 N N . ALA A 1 91 ? -4.546 -14.506 10.551 1.00 96.06 91 ALA A N 1
ATOM 692 C CA . ALA A 1 91 ? -5.314 -14.066 11.716 1.00 96.06 91 ALA A CA 1
ATOM 693 C C . ALA A 1 91 ? -5.652 -12.559 11.694 1.00 96.06 91 ALA A C 1
ATOM 695 O O . ALA A 1 91 ? -6.668 -12.151 12.256 1.00 96.06 91 ALA A O 1
ATOM 696 N N . ILE A 1 92 ? -4.829 -11.729 11.038 1.00 96.69 92 ILE A N 1
ATOM 697 C CA . ILE A 1 92 ? -5.113 -10.301 10.836 1.00 96.69 92 ILE A CA 1
ATOM 698 C C . ILE A 1 92 ? -6.262 -10.124 9.840 1.00 96.69 92 ILE A C 1
ATOM 700 O O . ILE A 1 92 ? -7.144 -9.295 10.064 1.00 96.69 92 ILE A O 1
ATOM 704 N N . GLU A 1 93 ? -6.271 -10.908 8.759 1.00 95.31 93 GLU A N 1
ATOM 705 C CA . GLU A 1 93 ? -7.365 -10.914 7.782 1.00 95.31 93 GLU A CA 1
ATOM 706 C C . GLU A 1 93 ? -8.683 -11.349 8.437 1.00 95.31 93 GLU A C 1
ATOM 708 O O . GLU A 1 93 ? -9.687 -10.647 8.304 1.00 95.31 93 GLU A O 1
ATOM 713 N N . ASP A 1 94 ? -8.665 -12.427 9.225 1.00 95.81 94 ASP A N 1
ATOM 714 C CA . ASP A 1 94 ? -9.836 -12.907 9.969 1.00 95.81 94 ASP A CA 1
ATOM 715 C C . ASP A 1 94 ? -10.334 -11.869 10.991 1.00 95.81 94 ASP A C 1
ATOM 717 O O . ASP A 1 94 ? -11.534 -11.601 11.100 1.00 95.81 94 ASP A O 1
ATOM 721 N N . GLY A 1 95 ? -9.410 -11.240 11.726 1.00 95.44 95 GLY A N 1
ATOM 722 C CA . GLY A 1 95 ? -9.725 -10.195 12.700 1.00 95.44 95 GLY A CA 1
ATOM 723 C C . GLY A 1 95 ? -10.361 -8.962 12.057 1.00 95.44 95 GLY A C 1
ATOM 724 O O . GLY A 1 95 ? -11.333 -8.418 12.592 1.00 95.44 95 GLY A O 1
ATOM 725 N N . LEU A 1 96 ? -9.855 -8.542 10.894 1.00 94.31 96 LEU A N 1
ATOM 726 C CA . LEU A 1 96 ? -10.480 -7.493 10.096 1.00 94.31 96 LEU A CA 1
ATOM 727 C C . LEU A 1 96 ? -11.861 -7.919 9.613 1.00 94.31 96 LEU A C 1
ATOM 729 O O . LEU A 1 96 ? -12.808 -7.171 9.820 1.00 94.31 96 LEU A O 1
ATOM 733 N N . ALA A 1 97 ? -12.011 -9.107 9.026 1.00 94.62 97 ALA A N 1
ATOM 734 C CA . ALA A 1 97 ? -13.292 -9.597 8.518 1.00 94.62 97 ALA A CA 1
ATOM 735 C C . ALA A 1 97 ? -14.385 -9.639 9.602 1.00 94.62 97 ALA A C 1
ATOM 737 O O . ALA A 1 97 ? -15.547 -9.360 9.317 1.00 94.62 97 ALA A O 1
ATOM 738 N N . ALA A 1 98 ? -14.015 -9.884 10.863 1.00 95.12 98 ALA A N 1
ATOM 739 C CA . ALA A 1 98 ? -14.938 -9.836 11.996 1.00 95.12 98 ALA A CA 1
ATOM 740 C C . ALA A 1 98 ? -15.503 -8.430 12.300 1.00 95.12 98 ALA A C 1
ATOM 742 O O . ALA A 1 98 ? -16.461 -8.313 13.064 1.00 95.12 98 ALA A O 1
ATOM 743 N N . GLY A 1 99 ? -14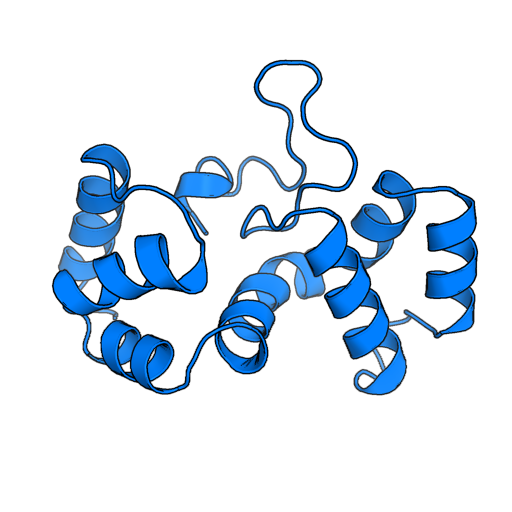.921 -7.360 11.746 1.00 94.88 99 GLY A N 1
ATOM 744 C CA . GLY A 1 99 ? -15.429 -5.994 11.899 1.00 94.88 99 GLY A CA 1
ATOM 745 C C . GLY A 1 99 ? -15.317 -5.470 13.328 1.00 94.88 99 GLY A C 1
ATOM 746 O O . GLY A 1 99 ? -16.175 -4.721 13.791 1.00 94.88 99 GLY A O 1
ATOM 747 N N . THR A 1 100 ? -14.275 -5.882 14.051 1.00 95.38 100 THR A N 1
ATOM 748 C CA . THR A 1 100 ? -14.036 -5.461 15.438 1.00 95.38 100 THR A CA 1
ATOM 749 C C . THR A 1 100 ? -12.927 -4.419 15.521 1.00 95.38 100 THR A C 1
ATOM 751 O O . THR A 1 100 ? -11.986 -4.434 14.728 1.00 95.38 100 THR A O 1
ATOM 754 N N . GLU A 1 101 ? -12.997 -3.540 16.522 1.00 95.69 101 GLU A N 1
ATOM 755 C CA . GLU A 1 101 ? -11.951 -2.534 16.748 1.00 95.69 101 GLU A CA 1
ATOM 756 C C . GLU A 1 101 ? -10.607 -3.196 17.070 1.00 95.69 101 GLU A C 1
ATOM 758 O O . GLU A 1 101 ? -9.570 -2.746 16.597 1.00 95.69 101 GLU A O 1
ATOM 763 N N . ALA A 1 102 ? -10.627 -4.313 17.807 1.00 96.88 102 ALA A N 1
ATOM 764 C CA . ALA A 1 102 ? -9.435 -5.105 18.096 1.00 96.88 102 ALA A CA 1
ATOM 765 C C . ALA A 1 102 ? -8.785 -5.650 16.813 1.00 96.88 102 ALA A C 1
ATOM 767 O O . ALA A 1 102 ? -7.575 -5.532 16.647 1.00 96.88 102 ALA A O 1
ATOM 768 N N . GLY A 1 103 ? -9.584 -6.177 15.878 1.00 97.00 103 GLY A N 1
ATOM 769 C CA . GLY A 1 103 ? -9.087 -6.625 14.577 1.00 97.00 103 GLY A CA 1
ATOM 770 C C . GLY A 1 103 ? -8.519 -5.482 13.734 1.00 97.00 103 GLY A C 1
ATOM 771 O O . GLY A 1 103 ? -7.439 -5.612 13.158 1.00 97.00 103 GLY A O 1
ATOM 772 N N . PHE A 1 104 ? -9.194 -4.327 13.718 1.00 97.12 104 PHE A N 1
ATOM 773 C CA . PHE A 1 104 ? -8.678 -3.133 13.047 1.00 97.12 104 PHE A CA 1
ATOM 774 C C . PHE A 1 104 ? -7.371 -2.635 13.676 1.00 97.12 104 PHE A C 1
ATOM 776 O O . PHE A 1 104 ? -6.432 -2.301 12.954 1.00 97.12 104 PHE A O 1
ATOM 783 N N . LYS A 1 105 ? -7.274 -2.646 15.009 1.00 97.44 105 LYS A N 1
ATOM 784 C CA . LYS A 1 105 ? -6.055 -2.302 15.741 1.00 97.44 105 LYS A CA 1
ATOM 785 C C . LYS A 1 105 ? -4.898 -3.216 15.365 1.00 97.44 105 LYS A C 1
ATOM 787 O O . LYS A 1 105 ? -3.858 -2.703 14.965 1.00 97.44 105 LYS A O 1
ATOM 792 N N . SER A 1 106 ? -5.090 -4.532 15.425 1.00 97.62 106 SER A N 1
ATOM 793 C CA . SER A 1 106 ? -4.049 -5.490 15.045 1.00 97.62 106 SER A CA 1
ATOM 794 C C . SER A 1 106 ? -3.612 -5.319 13.594 1.00 97.62 106 SER A C 1
ATOM 796 O O . SER A 1 106 ? -2.423 -5.339 13.300 1.00 97.62 106 SER A O 1
ATOM 798 N N . TYR A 1 107 ? -4.534 -5.044 12.668 1.00 97.19 107 TYR A N 1
ATOM 799 C CA . TYR A 1 107 ? -4.138 -4.717 11.299 1.00 97.19 107 TYR A CA 1
ATOM 800 C C . TYR A 1 107 ? -3.226 -3.485 11.219 1.00 97.19 107 TYR A C 1
ATOM 802 O O . TYR A 1 107 ? -2.199 -3.523 10.540 1.00 97.19 107 TYR A O 1
ATOM 810 N N . ILE A 1 108 ? -3.585 -2.399 11.904 1.00 97.31 108 ILE A N 1
ATOM 811 C CA . ILE A 1 108 ? -2.837 -1.139 11.864 1.00 97.31 108 ILE A CA 1
ATOM 812 C C . ILE A 1 108 ? -1.470 -1.263 12.558 1.00 97.31 108 ILE A C 1
ATOM 814 O O . ILE A 1 108 ? -0.462 -0.817 12.006 1.00 97.31 108 ILE A O 1
ATOM 818 N N . GLU A 1 109 ? -1.422 -1.881 13.736 1.00 97.25 109 GLU A N 1
ATOM 819 C CA . GLU A 1 109 ? -0.216 -1.944 14.568 1.00 97.25 109 GLU A CA 1
ATOM 820 C C . GLU A 1 109 ? 0.698 -3.110 14.194 1.00 97.25 109 GLU A C 1
ATOM 822 O O . GLU A 1 109 ? 1.898 -2.899 14.017 1.00 97.25 109 GLU A O 1
ATOM 827 N N . ASP A 1 110 ? 0.141 -4.305 13.994 1.00 96.56 110 ASP A N 1
ATOM 828 C CA . ASP A 1 110 ? 0.930 -5.529 13.837 1.00 96.56 110 ASP A CA 1
ATOM 829 C C . ASP A 1 110 ? 1.293 -5.803 12.370 1.00 96.56 110 ASP A C 1
ATOM 831 O O . ASP A 1 110 ? 2.382 -6.303 12.094 1.00 96.56 110 ASP A O 1
ATOM 835 N N . CYS A 1 111 ? 0.421 -5.448 11.412 1.00 95.81 111 CYS A N 1
ATOM 836 C CA . CYS A 1 111 ? 0.711 -5.638 9.984 1.00 95.81 111 CYS A CA 1
ATOM 837 C C . CYS A 1 111 ? 1.196 -4.361 9.281 1.00 95.81 111 CYS A C 1
ATOM 839 O O . CYS A 1 111 ? 2.257 -4.355 8.656 1.00 95.81 111 CYS A O 1
ATOM 841 N N . VAL A 1 112 ? 0.435 -3.261 9.352 1.00 94.94 112 VAL A N 1
ATOM 842 C CA . VAL A 1 112 ? 0.843 -1.999 8.703 1.00 94.94 112 VAL A CA 1
ATOM 843 C C . VAL A 1 112 ? 2.051 -1.381 9.422 1.00 94.94 112 VAL A C 1
ATOM 845 O O . VAL A 1 112 ? 2.846 -0.683 8.788 1.00 94.94 112 VAL A O 1
ATOM 848 N N . GLY A 1 113 ? 2.230 -1.661 10.717 1.00 93.69 113 GLY A N 1
ATOM 849 C CA . GLY A 1 113 ? 3.398 -1.232 11.487 1.00 93.69 113 GLY A CA 1
ATOM 850 C C . GLY A 1 113 ? 3.335 0.237 11.904 1.00 93.69 113 GLY A C 1
ATOM 851 O O . GLY A 1 113 ? 4.341 0.948 11.876 1.00 93.69 113 GLY A O 1
ATOM 852 N N . THR A 1 114 ? 2.143 0.737 12.226 1.00 92.62 114 THR A N 1
ATOM 853 C CA . THR A 1 114 ? 1.911 2.138 12.603 1.00 92.62 114 THR A CA 1
ATOM 854 C C . THR A 1 114 ? 0.883 2.235 13.732 1.00 92.62 114 THR A C 1
ATOM 856 O O . THR A 1 114 ? 0.241 1.259 14.077 1.00 92.62 114 THR A O 1
ATOM 859 N N . THR A 1 115 ? 0.713 3.404 14.345 1.00 95.75 115 THR A N 1
ATOM 860 C CA . THR A 1 115 ? -0.143 3.557 15.532 1.00 95.75 115 THR A CA 1
ATOM 861 C C . THR A 1 115 ? -1.616 3.710 15.168 1.00 95.75 115 THR A C 1
ATOM 863 O O . THR A 1 115 ? -1.958 4.508 14.291 1.00 95.75 115 THR A O 1
ATOM 866 N N . LEU A 1 116 ? -2.515 3.024 15.873 1.00 96.38 116 LEU A N 1
ATOM 867 C CA . LEU A 1 116 ? -3.941 3.312 15.768 1.00 96.38 116 LEU A CA 1
ATOM 868 C C . LEU A 1 116 ? -4.253 4.647 16.468 1.00 96.38 116 LEU A C 1
ATOM 870 O O . LEU A 1 116 ? -4.348 4.717 17.688 1.00 96.38 116 LEU A O 1
ATOM 874 N N . THR A 1 117 ? -4.368 5.721 15.687 1.00 96.81 117 THR A N 1
ATOM 875 C CA . THR A 1 117 ? -4.720 7.057 16.187 1.00 96.81 117 THR A CA 1
ATOM 876 C C . THR A 1 117 ? -6.233 7.244 16.273 1.00 96.81 117 THR A C 1
ATOM 878 O O . THR A 1 117 ? -6.989 6.579 15.559 1.00 96.81 117 THR A O 1
ATOM 881 N N . ASP A 1 118 ? -6.673 8.219 17.071 1.00 96.50 118 ASP A N 1
ATOM 882 C CA . ASP A 1 118 ? -8.092 8.579 17.198 1.00 96.50 118 ASP A CA 1
ATOM 883 C C . ASP A 1 118 ? -8.736 8.903 15.840 1.00 96.50 118 ASP A C 1
ATOM 885 O O . ASP A 1 118 ? -9.860 8.485 15.573 1.00 96.50 118 ASP A O 1
ATOM 889 N N . ASP A 1 119 ? -8.009 9.564 14.932 1.00 94.81 119 ASP A N 1
ATOM 890 C CA . ASP A 1 119 ? -8.522 9.875 13.593 1.00 94.81 119 ASP A CA 1
ATOM 891 C C . ASP A 1 119 ? -8.758 8.615 12.740 1.00 94.81 119 ASP A C 1
ATOM 893 O O . ASP A 1 119 ? -9.746 8.528 12.001 1.00 94.81 119 ASP A O 1
ATOM 897 N N . ARG A 1 120 ? -7.880 7.608 12.855 1.00 95.50 120 ARG A N 1
ATOM 898 C CA . ARG A 1 120 ? -8.047 6.313 12.176 1.00 95.50 120 ARG A CA 1
ATOM 899 C C . ARG A 1 120 ? -9.248 5.556 12.740 1.00 95.50 120 ARG A C 1
ATOM 901 O O . ARG A 1 120 ? -10.032 5.016 11.958 1.00 95.50 120 ARG A O 1
ATOM 908 N N . ILE A 1 121 ? -9.420 5.562 14.066 1.00 95.75 121 ILE A N 1
ATOM 909 C CA . ILE A 1 121 ? -10.587 4.969 14.740 1.00 95.75 121 ILE A CA 1
ATOM 910 C C . ILE A 1 121 ? -11.869 5.667 14.284 1.00 95.75 121 ILE A C 1
ATOM 912 O O . ILE A 1 121 ? -12.813 5.000 13.866 1.00 95.75 121 ILE A O 1
ATOM 916 N N . ALA A 1 122 ? -11.898 7.001 14.291 1.00 95.56 122 ALA A N 1
ATOM 917 C CA . ALA A 1 122 ? -13.062 7.778 13.879 1.00 95.56 122 ALA A CA 1
ATOM 918 C C . ALA A 1 122 ? -13.457 7.496 12.420 1.00 95.56 122 ALA A C 1
ATOM 920 O O . ALA A 1 122 ? -14.643 7.391 12.098 1.00 95.56 122 ALA A O 1
ATOM 921 N N . GLY A 1 123 ? -12.474 7.340 11.526 1.00 93.75 123 GLY A N 1
ATOM 922 C CA . GLY A 1 123 ? -12.709 6.923 10.144 1.00 93.75 123 GLY A CA 1
ATOM 923 C C . GLY A 1 123 ? -13.322 5.524 10.047 1.00 93.75 123 GLY A C 1
ATOM 924 O O . GLY A 1 123 ? -14.319 5.332 9.351 1.00 93.75 123 GLY A O 1
ATOM 925 N N . TRP A 1 124 ? -12.767 4.556 10.777 1.00 95.06 124 TRP A N 1
ATOM 926 C CA . TRP A 1 124 ? -13.275 3.184 10.800 1.00 95.06 124 TRP A CA 1
ATOM 927 C C . TRP A 1 124 ? -14.697 3.093 11.377 1.00 95.06 124 TRP A C 1
ATOM 929 O O . TRP A 1 124 ? -15.568 2.480 10.761 1.00 95.06 124 TRP A O 1
ATOM 939 N N . GLN A 1 125 ? -14.988 3.787 12.480 1.00 95.50 125 GLN A N 1
ATOM 940 C CA . GLN A 1 125 ? -16.323 3.820 13.091 1.00 95.50 125 GLN A CA 1
ATOM 941 C C . GLN A 1 125 ? -17.400 4.346 12.130 1.00 95.50 125 GLN A C 1
ATOM 943 O O . GLN A 1 125 ? -18.518 3.826 12.116 1.00 95.50 125 GLN A O 1
ATOM 948 N N . LYS A 1 126 ? -17.073 5.330 11.278 1.00 94.62 126 LYS A N 1
ATOM 949 C CA . LYS A 1 126 ? -17.990 5.808 10.226 1.00 94.62 126 LYS A CA 1
ATOM 950 C C . LYS A 1 126 ? -18.323 4.713 9.214 1.00 94.62 126 LYS A C 1
ATOM 952 O O . LYS A 1 126 ? -19.477 4.613 8.813 1.00 94.62 126 LYS A O 1
ATOM 957 N N . VAL A 1 127 ? -17.345 3.893 8.823 1.00 93.12 127 VAL A N 1
ATOM 958 C CA . VAL A 1 127 ? -17.571 2.751 7.920 1.00 93.12 127 VAL A CA 1
ATOM 959 C C . VAL A 1 127 ? -18.437 1.695 8.603 1.00 93.12 127 VAL A C 1
ATOM 961 O O . VAL A 1 127 ? -19.433 1.261 8.029 1.00 93.12 127 VAL A O 1
ATOM 964 N N . MET A 1 128 ? -18.134 1.343 9.855 1.00 94.31 128 MET A N 1
ATOM 965 C CA . MET A 1 128 ? -18.930 0.370 10.614 1.00 94.31 128 MET A CA 1
ATOM 966 C C . MET A 1 128 ? -20.390 0.810 10.782 1.00 94.31 128 MET A C 1
ATOM 968 O O . MET A 1 128 ? -21.303 -0.013 10.697 1.00 94.31 128 MET A O 1
ATOM 972 N N . ALA A 1 129 ? -20.637 2.113 10.947 1.00 95.25 129 ALA A N 1
ATOM 973 C CA . ALA A 1 129 ? -21.983 2.671 11.054 1.00 95.25 129 ALA A CA 1
ATOM 974 C C . ALA A 1 129 ? -22.836 2.477 9.783 1.00 95.25 129 ALA A C 1
ATOM 976 O O . ALA A 1 129 ? -24.065 2.469 9.881 1.00 95.25 129 ALA A O 1
ATOM 977 N N . LEU A 1 130 ? -22.216 2.267 8.612 1.00 94.44 130 LEU A N 1
ATOM 978 C CA . LEU A 1 130 ? -22.925 1.949 7.366 1.00 94.44 130 LEU A CA 1
ATOM 979 C C . LEU A 1 130 ? -23.522 0.537 7.368 1.00 94.44 130 LEU A C 1
ATOM 981 O O . LEU A 1 130 ? -24.414 0.267 6.567 1.00 94.44 130 LEU A O 1
ATOM 985 N N . LYS A 1 131 ? -23.062 -0.354 8.261 1.00 89.69 131 LYS A N 1
ATOM 986 C CA . LYS A 1 131 ? -23.473 -1.770 8.330 1.00 89.69 131 LYS A CA 1
ATOM 987 C C . LYS A 1 131 ? -23.233 -2.534 7.017 1.00 89.69 131 LYS A C 1
ATOM 989 O O . LYS A 1 131 ? -24.024 -3.396 6.645 1.00 89.69 131 LYS A O 1
ATOM 994 N N . GLN A 1 132 ? -22.152 -2.190 6.319 1.00 83.44 132 GLN A N 1
ATOM 995 C CA . GLN A 1 132 ? -21.724 -2.776 5.039 1.00 83.44 132 GLN A CA 1
ATOM 996 C C . GLN A 1 132 ? -20.281 -3.299 5.115 1.00 83.44 132 GLN A C 1
ATOM 998 O O . GLN A 1 132 ? -19.530 -3.174 4.151 1.00 83.44 132 GLN A O 1
ATOM 1003 N N . TRP A 1 133 ? -19.888 -3.795 6.290 1.00 87.44 133 TRP A N 1
ATOM 1004 C CA . TRP A 1 133 ? -18.566 -4.374 6.505 1.00 87.44 133 TRP A CA 1
ATOM 1005 C C . TRP A 1 133 ? -18.456 -5.750 5.847 1.00 87.44 133 TRP A C 1
ATOM 1007 O O . TRP A 1 133 ? -19.398 -6.553 6.045 1.00 87.44 133 TRP A O 1
#

Mean predicted aligned error: 3.09 Å

Radius of gyration: 15.35 Å; Cα contacts (8 Å, |Δi|>4): 181; chains: 1; bounding box: 40×33×37 Å

Sequence (133 aa):
MLFESGDFKYNRNHFPAPGRPGQGTRNMQSAGFNEKYAEYLSIVCTKCGITPADVEKAKGEGPAAVLELVSGDQWSFGSAAWFLRTQCDAAIEDGLAAGTEAGFKSYIEDCVGTTLTDDRIAGWQKVMALKQW

Solvent-accessible surface area (backbone atoms only — not comparable to full-atom values): 7215 Å² total; per-residue (Å²): 77,50,76,71,11,59,72,62,76,33,50,54,44,56,68,70,82,86,30,47,79,15,23,20,24,32,47,44,40,48,35,72,54,34,46,55,47,44,52,48,41,27,71,75,33,92,83,66,87,45,41,63,69,55,48,56,52,19,58,77,74,28,48,50,48,32,31,57,77,37,46,48,72,74,46,9,58,47,46,46,60,52,42,50,73,72,71,35,57,69,67,39,52,53,28,39,73,70,71,39,70,68,20,48,40,44,34,34,42,74,52,71,64,43,81,79,43,72,69,58,50,56,54,49,52,58,51,57,73,68,74,75,121

pLDDT: mean 94.88, std 3.27, range [83.44, 98.5]

Organism: NCBI:txid104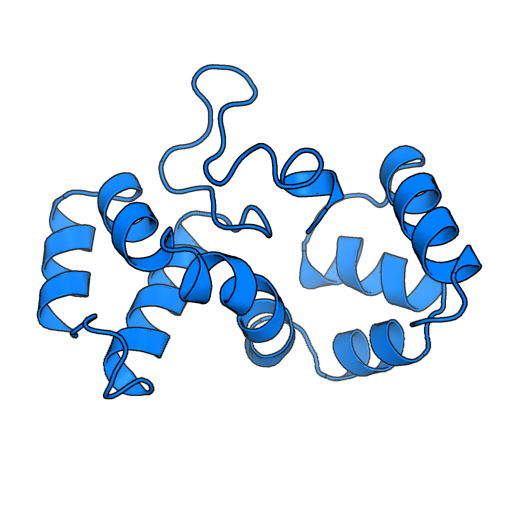7168

Secondary structure (DSSP, 8-state):
-TTTTTTTT-SB---STT--TT-BTTTTB-HHHHHHHHHHHHHH-TTSS--HHHHHHHHHH-HHHHHHHH-SHHHHHHHHHHHHHHHS-HHHHHHHHTT-HHHHHHIIIIIS-S---HHHHHHHHHHHHTT--